Protein AF-0000000074167126 (afdb_homodimer)

Sequence (150 aa):
MVVAYVLVKANTGRAEELLDEIATIDGVVNAHIVAGDVDLIAKVDVDTPADVKEIVTAPIQNRRGVEDTETYISMMVVAYVLVKANTGRAEELLDEIATIDGVVNAHIVAGDVDLIAKVDVDTPADVKEIVTAPIQNRRGVEDTETYISM

Secondary structure (DSSP, 8-state):
-EEEEEEEEEPTT-HHHHHHHHTTSTTEEEEEEEESSSSEEEEEEESSHHHHHHHIIIIITTSTTEEEEEEEEE-/-EEEEEEEEEPTT-HHHHHHHHTTSTTEEEEEEEESSSSEEEEEEESSHHHHHHHIIIIITTSTTEEEEEEEEE-

Foldseek 3Di:
DKKKKKFFAFAPPCLVVLLVQLCPDPQFPDKDQDDDPTGMITMGHDDDPVVVVVSCPPRRCPDHGTDDMDMDIDD/DKKKKKFFAFAPPCLVVLLVQLCPDPQFPDKDQDDDPTGMITMGHDDDPVVVVVSCPPRRCPDHGTDDMDMDIDD

InterPro domains:
  IPR011008 Dimeric alpha-beta barrel [SSF54909] (1-75)
  IPR019887 Transcription regulator AsnC/Lrp, ligand binding domain [PF01037] (4-75)

Structure (mmCIF, N/CA/C/O backbone):
data_AF-0000000074167126-model_v1
#
loop_
_entity.id
_entity.type
_entity.pdbx_description
1 polymer 'Transcription regulator'
#
loop_
_atom_site.group_PDB
_atom_site.id
_atom_site.type_symbol
_atom_site.label_atom_id
_atom_site.label_alt_id
_atom_site.label_comp_id
_atom_site.label_asym_id
_atom_site.label_entity_id
_atom_site.label_seq_id
_atom_site.pdbx_PDB_ins_code
_atom_site.Cartn_x
_atom_site.Cartn_y
_atom_site.Cartn_z
_atom_site.occupancy
_atom_site.B_iso_or_equiv
_atom_site.auth_seq_id
_atom_site.auth_comp_id
_atom_site.auth_asym_id
_atom_site.auth_atom_id
_atom_site.pdbx_PDB_model_num
ATOM 1 N N . MET A 1 1 ? -12.125 -4.809 12.094 1 89.94 1 MET A N 1
ATOM 2 C CA . MET A 1 1 ? -10.984 -3.945 11.797 1 89.94 1 MET A CA 1
ATOM 3 C C . MET A 1 1 ? -10.836 -3.738 10.297 1 89.94 1 MET A C 1
ATOM 5 O O . MET A 1 1 ? -11.133 -4.637 9.508 1 89.94 1 MET A O 1
ATOM 9 N N . VAL A 1 2 ? -10.609 -2.434 9.891 1 95.94 2 VAL A N 1
ATOM 10 C CA . VAL A 1 2 ? -10.523 -2.055 8.484 1 95.94 2 VAL A CA 1
ATOM 11 C C . VAL A 1 2 ? -9.117 -1.562 8.172 1 95.94 2 VAL A C 1
ATOM 13 O O . VAL A 1 2 ? -8.578 -0.701 8.867 1 95.94 2 VAL A O 1
ATOM 16 N N . VAL A 1 3 ? -8.516 -2.191 7.188 1 97.81 3 VAL A N 1
ATOM 17 C CA . VAL A 1 3 ? -7.211 -1.746 6.711 1 97.81 3 VAL A CA 1
ATOM 18 C C . VAL A 1 3 ? -7.383 -0.886 5.461 1 97.81 3 VAL A C 1
ATOM 20 O O . VAL A 1 3 ? -8.203 -1.196 4.594 1 97.81 3 VAL A O 1
ATOM 23 N N . ALA A 1 4 ? -6.672 0.184 5.355 1 98.19 4 ALA A N 1
ATOM 24 C CA . ALA A 1 4 ? -6.664 1.026 4.16 1 98.19 4 ALA A CA 1
ATOM 25 C C . ALA A 1 4 ? -5.242 1.455 3.807 1 98.19 4 ALA A C 1
ATOM 27 O O . ALA A 1 4 ? -4.371 1.527 4.68 1 98.19 4 ALA A O 1
ATOM 28 N N . TYR A 1 5 ? -4.973 1.623 2.588 1 98.44 5 TYR A N 1
ATOM 29 C CA . TYR A 1 5 ? -3.74 2.195 2.057 1 98.44 5 TYR A CA 1
ATOM 30 C C . TYR A 1 5 ? -3.998 3.562 1.432 1 98.44 5 TYR A C 1
ATOM 32 O O . TYR A 1 5 ? -4.84 3.693 0.539 1 98.44 5 TYR A O 1
ATOM 40 N N . VAL A 1 6 ? -3.324 4.535 1.905 1 98.25 6 VAL A N 1
ATOM 41 C CA . VAL A 1 6 ? -3.473 5.898 1.403 1 98.25 6 VAL A CA 1
ATOM 42 C C . VAL A 1 6 ? -2.225 6.301 0.621 1 98.25 6 VAL A C 1
ATOM 44 O O . VAL A 1 6 ? -1.136 6.41 1.19 1 98.25 6 VAL A O 1
ATOM 47 N N . LEU A 1 7 ? -2.346 6.383 -0.659 1 98.25 7 LEU A N 1
ATOM 48 C CA . LEU A 1 7 ? -1.293 6.93 -1.509 1 98.25 7 LEU A CA 1
ATOM 49 C C . LEU A 1 7 ? -1.367 8.453 -1.554 1 98.25 7 LEU A C 1
ATOM 51 O O . LEU A 1 7 ? -2.418 9.016 -1.864 1 98.25 7 LEU A O 1
ATOM 55 N N . VAL A 1 8 ? -0.28 9.117 -1.231 1 97.88 8 VAL A N 1
ATOM 56 C CA . VAL A 1 8 ? -0.293 10.57 -1.072 1 97.88 8 VAL A CA 1
ATOM 57 C C . VAL A 1 8 ? 0.671 11.211 -2.07 1 97.88 8 VAL A C 1
ATOM 59 O O . VAL A 1 8 ? 1.856 10.867 -2.104 1 97.88 8 VAL A O 1
ATOM 62 N N . LYS A 1 9 ? 0.182 12.016 -2.875 1 97.44 9 LYS A N 1
ATOM 63 C CA . LYS A 1 9 ? 1.005 12.914 -3.68 1 97.44 9 LYS A CA 1
ATOM 64 C C . LYS A 1 9 ? 1.276 14.219 -2.939 1 97.44 9 LYS A C 1
ATOM 66 O O . LYS A 1 9 ? 0.343 14.938 -2.576 1 97.44 9 LYS A O 1
ATOM 71 N N . ALA A 1 10 ? 2.496 14.461 -2.682 1 96.31 10 ALA A N 1
ATOM 72 C CA . ALA A 1 10 ? 2.908 15.641 -1.935 1 96.31 10 ALA A CA 1
ATOM 73 C C . ALA A 1 10 ? 3.418 16.734 -2.873 1 96.31 10 ALA A C 1
ATOM 75 O O . ALA A 1 10 ? 3.908 16.438 -3.967 1 96.31 10 ALA A O 1
ATOM 76 N N . ASN A 1 11 ? 3.273 17.969 -2.389 1 93.94 11 ASN A N 1
ATOM 77 C CA . ASN A 1 11 ? 3.957 19.062 -3.082 1 93.94 11 ASN A CA 1
ATOM 78 C C . ASN A 1 11 ? 5.469 18.859 -3.086 1 93.94 11 ASN A C 1
ATOM 80 O O . ASN A 1 11 ? 6.012 18.188 -2.203 1 93.94 11 ASN A O 1
ATOM 84 N N . THR A 1 12 ? 6.066 19.391 -4.156 1 87.75 12 THR A N 1
ATOM 85 C CA . THR A 1 12 ? 7.504 19.219 -4.332 1 87.75 12 THR A CA 1
ATOM 86 C C . THR A 1 12 ? 8.258 19.578 -3.055 1 87.75 12 THR A C 1
ATOM 88 O O . THR A 1 12 ? 7.988 20.609 -2.445 1 87.75 12 THR A O 1
ATOM 91 N N . GLY A 1 13 ? 9.141 18.688 -2.562 1 89.62 13 GLY A N 1
ATOM 92 C CA . GLY A 1 13 ? 10.047 18.938 -1.455 1 89.62 13 GLY A CA 1
ATOM 93 C C . GLY A 1 13 ? 9.398 18.766 -0.096 1 89.62 13 GLY A C 1
ATOM 94 O O . GLY A 1 13 ? 10.016 19.047 0.934 1 89.62 13 GLY A O 1
ATOM 95 N N . ARG A 1 14 ? 8.312 18.203 0.047 1 91.62 14 ARG A N 1
ATOM 96 C CA . ARG A 1 14 ? 7.617 18.188 1.331 1 91.62 14 ARG A CA 1
ATOM 97 C C . ARG A 1 14 ? 7.414 16.75 1.814 1 91.62 14 ARG A C 1
ATOM 99 O O . ARG A 1 14 ? 6.82 16.531 2.871 1 91.62 14 ARG A O 1
ATOM 106 N N . ALA A 1 15 ? 7.871 15.844 1.15 1 93.38 15 ALA A N 1
ATOM 107 C CA . ALA A 1 15 ? 7.566 14.445 1.427 1 93.38 15 ALA A CA 1
ATOM 108 C C . ALA A 1 15 ? 8.031 14.047 2.824 1 93.38 15 ALA A C 1
ATOM 110 O O . ALA A 1 15 ? 7.309 13.367 3.559 1 93.38 15 ALA A O 1
ATOM 111 N N . GLU A 1 16 ? 9.234 14.461 3.248 1 95.12 16 GLU A N 1
ATOM 112 C CA . GLU A 1 16 ? 9.781 14.062 4.539 1 95.12 16 GLU A CA 1
ATOM 113 C C . GLU A 1 16 ? 9 14.688 5.691 1 95.12 16 GLU A C 1
ATOM 115 O O . GLU A 1 16 ? 8.703 14.023 6.684 1 95.12 16 GLU A O 1
ATOM 120 N N . GLU A 1 17 ? 8.75 15.93 5.555 1 94.88 17 GLU A N 1
ATOM 121 C CA . GLU A 1 17 ? 7.953 16.609 6.566 1 94.88 17 GLU A CA 1
ATOM 122 C C . GLU A 1 17 ? 6.566 16 6.695 1 94.88 17 GLU A C 1
ATOM 124 O O . GLU A 1 17 ? 6.074 15.781 7.805 1 94.88 17 GLU A O 1
ATOM 129 N N . LEU A 1 18 ? 5.938 15.734 5.559 1 95.75 18 LEU A N 1
ATOM 130 C CA . LEU A 1 18 ? 4.613 15.117 5.539 1 95.75 18 LEU A CA 1
ATOM 131 C C . LEU A 1 18 ? 4.645 13.734 6.176 1 95.75 18 LEU A C 1
ATOM 133 O O . LEU A 1 18 ? 3.715 13.352 6.891 1 95.75 18 LEU A O 1
ATOM 137 N N . LEU A 1 19 ? 5.715 12.945 5.863 1 96.69 19 LEU A N 1
ATOM 138 C CA . LEU A 1 19 ? 5.871 11.625 6.461 1 96.69 19 LEU A CA 1
ATOM 139 C C . LEU A 1 19 ? 5.832 11.711 7.984 1 96.69 19 LEU A C 1
ATOM 141 O O . LEU A 1 19 ? 5.121 10.945 8.633 1 96.69 19 LEU A O 1
ATOM 145 N N . ASP A 1 20 ? 6.645 12.672 8.539 1 96 20 ASP A N 1
ATOM 146 C CA . ASP A 1 20 ? 6.711 12.852 9.984 1 96 20 ASP A CA 1
ATOM 147 C C . ASP A 1 20 ? 5.336 13.172 10.562 1 96 20 ASP A C 1
ATOM 149 O O . ASP A 1 20 ? 4.957 12.641 11.609 1 96 20 ASP A O 1
ATOM 153 N N . GLU A 1 21 ? 4.609 13.992 9.875 1 95.62 21 GLU A N 1
ATOM 154 C CA . GLU A 1 21 ? 3.287 14.398 10.336 1 95.62 21 GLU A CA 1
ATOM 155 C C . GLU A 1 21 ? 2.291 13.25 10.242 1 95.62 21 GLU A C 1
ATOM 157 O O . GLU A 1 21 ? 1.547 12.984 11.188 1 95.62 21 GLU A O 1
ATOM 162 N N . ILE A 1 22 ? 2.248 12.539 9.156 1 96.62 22 ILE A N 1
ATOM 163 C CA . ILE A 1 22 ? 1.297 11.461 8.883 1 96.62 22 ILE A CA 1
ATOM 164 C C . ILE A 1 22 ? 1.555 10.297 9.836 1 96.62 22 ILE A C 1
ATOM 166 O O . ILE A 1 22 ? 0.615 9.648 10.297 1 96.62 22 ILE A O 1
ATOM 170 N N . ALA A 1 23 ? 2.846 10.047 10.109 1 96.25 23 ALA A N 1
ATOM 171 C CA . ALA A 1 23 ? 3.24 8.906 10.922 1 96.25 23 ALA A CA 1
ATOM 172 C C . ALA A 1 23 ? 2.721 9.047 12.352 1 96.25 23 ALA A C 1
ATOM 174 O O . ALA A 1 23 ? 2.668 8.062 13.102 1 96.25 23 ALA A O 1
ATOM 175 N N . THR A 1 24 ? 2.344 10.234 12.742 1 95.56 24 THR A N 1
ATOM 176 C CA . THR A 1 24 ? 1.938 10.477 14.117 1 95.56 24 THR A CA 1
ATOM 177 C C . THR A 1 24 ? 0.419 10.406 14.258 1 95.56 24 THR A C 1
ATOM 179 O O . THR A 1 24 ? -0.113 10.461 15.367 1 95.56 24 THR A O 1
ATOM 182 N N . ILE A 1 25 ? -0.264 10.281 13.203 1 96.94 25 ILE A N 1
ATOM 183 C CA . ILE A 1 25 ? -1.722 10.234 13.219 1 96.94 25 ILE A CA 1
ATOM 184 C C . ILE A 1 25 ? -2.182 8.898 13.812 1 96.94 25 ILE A C 1
ATOM 186 O O . ILE A 1 25 ? -1.713 7.836 13.398 1 96.94 25 ILE A O 1
ATOM 190 N N . ASP A 1 26 ? -3.133 8.992 14.75 1 97 26 ASP A N 1
ATOM 191 C CA . ASP A 1 26 ? -3.729 7.773 15.289 1 97 26 ASP A CA 1
ATOM 192 C C . ASP A 1 26 ? -4.402 6.957 14.188 1 97 26 ASP A C 1
ATOM 194 O O . ASP A 1 26 ? -5.16 7.5 13.383 1 97 26 ASP A O 1
ATOM 198 N N . GLY A 1 27 ? -4.137 5.645 14.148 1 97.12 27 GLY A N 1
ATOM 199 C CA . GLY A 1 27 ? -4.691 4.766 13.133 1 97.12 27 GLY A CA 1
ATOM 200 C C . GLY A 1 27 ? -3.719 4.469 12.008 1 97.12 27 GLY A C 1
ATOM 201 O O . GLY A 1 27 ? -3.896 3.498 11.266 1 97.12 27 GLY A O 1
ATOM 202 N N . VAL A 1 28 ? -2.717 5.352 11.828 1 97.69 28 VAL A N 1
ATOM 203 C CA . VAL A 1 28 ? -1.672 5.078 10.852 1 97.69 28 VAL A CA 1
ATOM 204 C C . VAL A 1 28 ? -0.653 4.105 11.43 1 97.69 28 VAL A C 1
ATOM 206 O O . VAL A 1 28 ? -0.027 4.391 12.461 1 97.69 28 VAL A O 1
ATOM 209 N N . VAL A 1 29 ? -0.49 2.988 10.82 1 96.62 29 VAL A N 1
ATOM 210 C CA . VAL A 1 29 ? 0.376 1.943 11.359 1 96.62 29 VAL A CA 1
ATOM 211 C C . VAL A 1 29 ? 1.756 2.031 10.711 1 96.62 29 VAL A C 1
ATOM 213 O O . VAL A 1 29 ? 2.766 1.706 11.336 1 96.62 29 VAL A O 1
ATOM 216 N N . ASN A 1 30 ? 1.829 2.387 9.477 1 96.25 30 ASN A N 1
ATOM 217 C CA . ASN A 1 30 ? 3.078 2.609 8.758 1 96.25 30 ASN A CA 1
ATOM 218 C C . ASN A 1 30 ? 2.92 3.682 7.68 1 96.25 30 ASN A C 1
ATOM 220 O O . ASN A 1 30 ? 1.819 3.896 7.172 1 96.25 30 ASN A O 1
ATOM 224 N N . ALA A 1 31 ? 4.02 4.352 7.434 1 97.56 31 ALA A N 1
ATOM 225 C CA . ALA A 1 31 ? 4.121 5.309 6.336 1 97.56 31 ALA A CA 1
ATOM 226 C C . ALA A 1 31 ? 5.523 5.316 5.742 1 97.56 31 ALA A C 1
ATOM 228 O O . ALA A 1 31 ? 6.516 5.254 6.473 1 97.56 31 ALA A O 1
ATOM 229 N N . HIS A 1 32 ? 5.555 5.355 4.453 1 98.06 32 HIS A N 1
ATOM 230 C CA . HIS A 1 32 ? 6.836 5.312 3.76 1 98.06 32 HIS A CA 1
ATOM 231 C C . HIS A 1 32 ? 6.867 6.305 2.602 1 98.06 32 HIS A C 1
ATOM 233 O O . HIS A 1 32 ? 5.879 6.457 1.882 1 98.06 32 HIS A O 1
ATOM 239 N N . ILE A 1 33 ? 8.016 6.965 2.486 1 97.75 33 ILE A N 1
ATOM 240 C CA . ILE A 1 33 ? 8.273 7.66 1.23 1 97.75 33 ILE A CA 1
ATOM 241 C C . ILE A 1 33 ? 8.578 6.641 0.132 1 97.75 33 ILE A C 1
ATOM 243 O O . ILE A 1 33 ? 9.32 5.68 0.352 1 97.75 33 ILE A O 1
ATOM 247 N N . VAL A 1 34 ? 7.949 6.844 -0.992 1 97.38 34 VAL A N 1
ATOM 248 C CA . VAL A 1 34 ? 8.125 5.859 -2.057 1 97.38 34 VAL A CA 1
ATOM 249 C C . VAL A 1 34 ? 8.531 6.566 -3.348 1 97.38 34 VAL A C 1
ATOM 251 O O . VAL A 1 34 ? 8.297 7.766 -3.51 1 97.38 34 VAL A O 1
ATOM 254 N N . ALA A 1 35 ? 9.188 5.746 -4.238 1 93.94 35 ALA A N 1
ATOM 255 C CA . ALA A 1 35 ? 9.453 6.188 -5.605 1 93.94 35 ALA A CA 1
ATOM 256 C C . ALA A 1 35 ? 8.289 5.855 -6.527 1 93.94 35 ALA A C 1
ATOM 258 O O . ALA A 1 35 ? 7.68 4.789 -6.41 1 93.94 35 ALA A O 1
ATOM 259 N N . GLY A 1 36 ? 7.969 6.625 -7.387 1 92.38 36 GLY A N 1
ATOM 260 C CA . GLY A 1 36 ? 6.867 6.422 -8.32 1 92.38 36 GLY A CA 1
ATOM 261 C C . GLY A 1 36 ? 6.051 7.672 -8.562 1 92.38 36 GLY A C 1
ATOM 262 O O . GLY A 1 36 ? 6.586 8.781 -8.547 1 92.38 36 GLY A O 1
ATOM 263 N N . ASP A 1 37 ? 4.77 7.496 -8.836 1 94.12 37 ASP A N 1
ATOM 264 C CA . ASP A 1 37 ? 3.93 8.633 -9.211 1 94.12 37 ASP A CA 1
ATOM 265 C C . ASP A 1 37 ? 3.281 9.258 -7.977 1 94.12 37 ASP A C 1
ATOM 267 O O . ASP A 1 37 ? 2.59 10.273 -8.086 1 94.12 37 ASP A O 1
ATOM 271 N N . VAL A 1 38 ? 3.441 8.617 -6.812 1 96.81 38 VAL A N 1
ATOM 272 C CA . VAL A 1 38 ? 3.07 9.227 -5.543 1 96.81 38 VAL A CA 1
ATOM 273 C C . VAL A 1 38 ? 4.301 9.344 -4.645 1 96.81 38 VAL A C 1
ATOM 275 O O . VAL A 1 38 ? 5.355 8.773 -4.949 1 96.81 38 VAL A O 1
ATOM 278 N N . ASP A 1 39 ? 4.105 10.125 -3.521 1 97.31 39 ASP A N 1
ATOM 279 C CA . ASP A 1 39 ? 5.273 10.453 -2.709 1 97.31 39 ASP A CA 1
ATOM 280 C C . ASP A 1 39 ? 5.297 9.633 -1.423 1 97.31 39 ASP A C 1
ATOM 282 O O . ASP A 1 39 ? 6.363 9.367 -0.868 1 97.31 39 ASP A O 1
ATOM 286 N N . LEU A 1 40 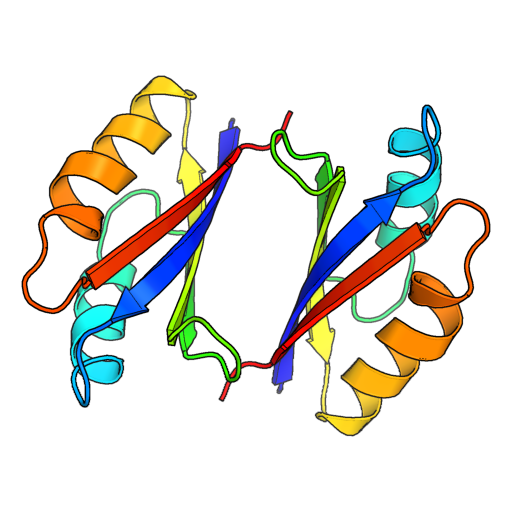? 4.105 9.273 -0.93 1 98.06 40 LEU A N 1
ATOM 287 C CA . LEU A 1 40 ? 3.979 8.531 0.319 1 98.06 40 LEU A CA 1
ATOM 288 C C . LEU A 1 40 ? 2.881 7.473 0.217 1 98.06 40 LEU A C 1
ATOM 290 O O . LEU A 1 40 ? 1.866 7.691 -0.449 1 98.06 40 LEU A O 1
ATOM 294 N N . ILE A 1 41 ? 3.074 6.398 0.861 1 98.38 41 ILE A N 1
ATOM 295 C CA . ILE A 1 41 ? 2 5.445 1.123 1 98.38 41 ILE A CA 1
ATOM 296 C C . ILE A 1 41 ? 1.884 5.199 2.625 1 98.38 41 ILE A C 1
ATOM 298 O O . ILE A 1 41 ? 2.883 4.93 3.297 1 98.38 41 ILE A O 1
ATOM 302 N N . ALA A 1 42 ? 0.76 5.379 3.15 1 98.25 42 ALA A N 1
ATOM 303 C CA . ALA A 1 42 ? 0.446 5.105 4.551 1 98.25 42 ALA A CA 1
ATOM 304 C C . ALA A 1 42 ? -0.532 3.939 4.676 1 98.25 42 ALA A C 1
ATOM 306 O O . ALA A 1 42 ? -1.529 3.877 3.955 1 98.25 42 ALA A O 1
ATOM 307 N N . LYS A 1 43 ? -0.244 3.021 5.465 1 98.31 43 LYS A N 1
ATOM 308 C CA . LYS A 1 43 ? -1.192 1.987 5.867 1 98.31 43 LYS A CA 1
ATOM 309 C C . LYS A 1 43 ? -1.967 2.404 7.113 1 98.31 43 LYS A C 1
ATOM 311 O O . LYS A 1 43 ? -1.373 2.832 8.102 1 98.31 43 LYS A O 1
ATOM 316 N N . VAL A 1 44 ? -3.205 2.305 7.062 1 97.94 44 VAL A N 1
ATOM 317 C CA . VAL A 1 44 ? -4.109 2.65 8.156 1 97.94 44 VAL A CA 1
ATOM 318 C C . VAL A 1 44 ? -4.82 1.394 8.648 1 97.94 44 VAL A C 1
ATOM 320 O O . VAL A 1 44 ? -5.258 0.562 7.852 1 97.94 44 VAL A O 1
ATOM 323 N N . ASP A 1 45 ? -4.871 1.154 9.938 1 97.94 45 ASP A N 1
ATOM 324 C CA . ASP A 1 45 ? -5.609 0.098 10.625 1 97.94 45 ASP A CA 1
ATOM 325 C C . ASP A 1 45 ? -6.555 0.679 11.672 1 97.94 45 ASP A C 1
ATOM 327 O O . ASP A 1 45 ? -6.109 1.16 12.719 1 97.94 45 ASP A O 1
ATOM 331 N N . VAL A 1 46 ? -7.82 0.684 11.375 1 97.75 46 VAL A N 1
ATOM 332 C CA . VAL A 1 46 ? -8.805 1.358 12.219 1 97.75 46 VAL A CA 1
ATOM 333 C C . VAL A 1 46 ? -10.039 0.473 12.383 1 97.75 46 VAL A C 1
ATOM 335 O O . VAL A 1 46 ? -10.102 -0.618 11.812 1 97.75 46 VAL A O 1
ATOM 338 N N . ASP A 1 47 ? -11.023 0.906 13.133 1 97.38 47 ASP A N 1
ATOM 339 C CA . ASP A 1 47 ? -12.133 0.048 13.539 1 97.38 47 ASP A CA 1
ATOM 340 C C . ASP A 1 47 ? -13.203 -0.005 12.445 1 97.38 47 ASP A C 1
ATOM 342 O O . ASP A 1 47 ? -13.82 -1.049 12.227 1 97.38 47 ASP A O 1
ATOM 346 N N . THR A 1 48 ? -13.492 1.115 11.773 1 96.12 48 THR A N 1
ATOM 347 C CA . THR A 1 48 ? -14.578 1.186 10.805 1 96.12 48 THR A CA 1
ATOM 348 C C . THR A 1 48 ? -14.141 1.941 9.555 1 96.12 48 THR A C 1
ATOM 350 O O . THR A 1 48 ? -13.195 2.732 9.602 1 96.12 48 THR A O 1
ATOM 353 N N . PRO A 1 49 ? -14.82 1.63 8.461 1 95.25 49 PRO A N 1
ATOM 354 C CA . PRO A 1 49 ? -14.531 2.422 7.258 1 95.25 49 PRO A CA 1
ATOM 355 C C . PRO A 1 49 ? -14.703 3.922 7.488 1 95.25 49 PRO A C 1
ATOM 357 O O . PRO A 1 49 ? -14.008 4.727 6.867 1 95.25 49 PRO A O 1
ATOM 360 N N . ALA A 1 50 ? -15.672 4.301 8.32 1 95.69 50 ALA A N 1
ATOM 361 C CA . ALA A 1 50 ? -15.883 5.711 8.633 1 95.69 50 ALA A CA 1
ATOM 362 C C . ALA A 1 50 ? -14.617 6.328 9.234 1 95.69 50 ALA A C 1
ATOM 364 O O . ALA A 1 50 ? -14.297 7.488 8.961 1 95.69 50 ALA A O 1
ATOM 365 N N . ASP A 1 51 ? -13.891 5.574 10 1 96.94 51 ASP A N 1
ATOM 366 C CA . ASP A 1 51 ? -12.641 6.039 10.586 1 96.94 51 ASP A CA 1
ATOM 367 C C . ASP A 1 51 ? -11.609 6.344 9.5 1 96.94 51 ASP A C 1
ATOM 369 O O . ASP A 1 51 ? -10.82 7.285 9.633 1 96.94 51 ASP A O 1
ATOM 373 N N . VAL A 1 52 ? -11.539 5.527 8.414 1 97.06 52 VAL A N 1
ATOM 374 C CA . VAL A 1 52 ? -10.633 5.781 7.301 1 97.06 52 VAL A CA 1
ATOM 375 C C . VAL A 1 52 ? -10.914 7.16 6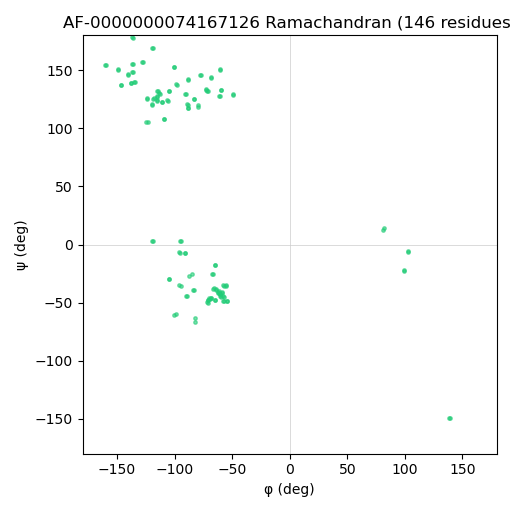.707 1 97.06 52 VAL A C 1
ATOM 377 O O . VAL A 1 52 ? -9.992 7.965 6.523 1 97.06 52 VAL A O 1
ATOM 380 N N . LYS A 1 53 ? -12.172 7.344 6.477 1 95.81 53 LYS A N 1
ATOM 381 C CA . LYS A 1 53 ? -12.594 8.617 5.891 1 95.81 53 LYS A CA 1
ATOM 382 C C . LYS A 1 53 ? -12.156 9.789 6.762 1 95.81 53 LYS A C 1
ATOM 384 O O . LYS A 1 53 ? -11.68 10.805 6.25 1 95.81 53 LYS A O 1
ATOM 389 N N . GLU A 1 54 ? -12.344 9.688 8.023 1 96.38 54 GLU A N 1
ATOM 390 C CA . GLU A 1 54 ? -11.984 10.75 8.953 1 96.38 54 GLU A CA 1
ATOM 391 C C . GLU A 1 54 ? -10.484 11.023 8.922 1 96.38 54 GLU A C 1
ATOM 393 O O . GLU A 1 54 ? -10.055 12.18 8.953 1 96.38 54 GLU A O 1
ATOM 398 N N . ILE A 1 55 ? -9.719 10 8.836 1 96.44 55 ILE A N 1
ATOM 399 C CA . ILE A 1 55 ? -8.258 10.117 8.836 1 96.44 55 ILE A CA 1
ATOM 400 C C . ILE A 1 55 ? -7.797 10.727 7.512 1 96.44 55 ILE A C 1
ATOM 402 O O . ILE A 1 55 ? -6.906 11.578 7.492 1 96.44 55 ILE A O 1
ATOM 406 N N . VAL A 1 56 ? -8.312 10.203 6.414 1 95.94 56 VAL A N 1
ATOM 407 C CA . VAL A 1 56 ? -7.902 10.664 5.094 1 95.94 56 VAL A CA 1
ATOM 408 C C . VAL A 1 56 ? -8.32 12.117 4.898 1 95.94 56 VAL A C 1
ATOM 410 O O . VAL A 1 56 ? -7.543 12.938 4.406 1 95.94 56 VAL A O 1
ATOM 413 N N . THR A 1 57 ? -9.531 12.484 5.203 1 93.44 57 THR A N 1
ATOM 414 C CA . THR A 1 57 ? -10.078 13.812 4.953 1 93.44 57 THR A CA 1
ATOM 415 C C . THR A 1 57 ? -9.445 14.844 5.887 1 93.44 57 THR A C 1
ATOM 417 O O . THR A 1 57 ? -9 15.898 5.441 1 93.44 57 THR A O 1
ATOM 420 N N . ALA A 1 58 ? -9.383 14.664 7.047 1 88.25 58 ALA A N 1
ATOM 421 C CA . ALA A 1 58 ? -8.969 15.672 8.023 1 88.25 58 ALA A CA 1
ATOM 422 C C . ALA A 1 58 ? -7.449 15.758 8.102 1 88.25 58 ALA A C 1
ATOM 424 O O . ALA A 1 58 ? -6.852 16.75 7.656 1 88.25 58 ALA A O 1
ATOM 425 N N . PRO A 1 59 ? -6.781 14.789 8.555 1 87.38 59 PRO A N 1
ATOM 426 C CA . PRO A 1 59 ? -5.355 14.922 8.867 1 87.38 59 PRO A CA 1
ATOM 427 C C . PRO A 1 59 ? -4.465 14.711 7.645 1 87.38 59 PRO A C 1
ATOM 429 O O . PRO A 1 59 ? -3.363 15.266 7.574 1 87.38 59 PRO A O 1
ATOM 432 N N . ILE A 1 60 ? -4.953 13.969 6.66 1 94.56 60 ILE A N 1
ATOM 433 C CA . ILE A 1 60 ? -4.043 13.68 5.559 1 94.56 60 ILE A CA 1
ATOM 434 C C . ILE A 1 60 ? -4.344 14.609 4.387 1 94.56 60 ILE A C 1
ATOM 436 O O . ILE A 1 60 ? -3.506 15.438 4.008 1 94.56 60 ILE A O 1
ATOM 440 N N . GLN A 1 61 ? -5.469 14.578 3.867 1 93.81 61 GLN A N 1
ATOM 441 C CA . GLN A 1 61 ? -5.816 15.344 2.678 1 93.81 61 GLN A CA 1
ATOM 442 C C . GLN A 1 61 ? -5.797 16.844 2.967 1 93.81 61 GLN A C 1
ATOM 444 O O . GLN A 1 61 ? -5.52 17.656 2.076 1 93.81 61 GLN A O 1
ATOM 449 N N . ASN A 1 62 ? -6 17.25 4.219 1 91.75 62 ASN A N 1
ATOM 450 C CA . ASN A 1 62 ? -6.082 18.672 4.559 1 91.75 62 ASN A CA 1
ATOM 451 C C . ASN A 1 62 ? -4.734 19.203 5.035 1 91.75 62 ASN A C 1
ATOM 453 O O . ASN A 1 62 ? -4.625 20.375 5.41 1 91.75 62 ASN A O 1
ATOM 457 N N . ARG A 1 63 ? -3.814 18.469 5.027 1 91.88 63 ARG A N 1
ATOM 458 C CA . ARG A 1 63 ? -2.49 18.891 5.469 1 91.88 63 ARG A CA 1
ATOM 459 C C . ARG A 1 63 ? -1.801 19.734 4.402 1 91.88 63 ARG A C 1
ATOM 461 O O . ARG A 1 63 ? -1.958 19.484 3.205 1 91.88 63 ARG A O 1
ATOM 468 N N . ARG A 1 64 ? -1.021 20.688 4.93 1 89.06 64 ARG A N 1
ATOM 469 C CA . ARG A 1 64 ? -0.184 21.469 4.027 1 89.06 64 ARG A CA 1
ATOM 470 C C . ARG A 1 64 ? 0.81 20.578 3.287 1 89.06 64 ARG A C 1
ATOM 472 O O . ARG A 1 64 ? 1.476 19.734 3.898 1 89.06 64 ARG A O 1
ATOM 479 N N . GLY A 1 65 ? 0.851 20.672 2.006 1 93.31 65 GLY A N 1
ATOM 480 C CA . GLY A 1 65 ? 1.825 19.922 1.219 1 93.31 65 GLY A CA 1
ATOM 481 C C . GLY A 1 65 ? 1.235 18.703 0.53 1 93.31 65 GLY A C 1
ATOM 482 O O . GLY A 1 65 ? 1.913 18.047 -0.257 1 93.31 65 GLY A O 1
ATOM 483 N N . VAL A 1 66 ? -0.053 18.438 0.848 1 96.25 66 VAL A N 1
ATOM 484 C CA . VAL A 1 66 ? -0.72 17.328 0.166 1 96.25 66 VAL A CA 1
ATOM 485 C C . VAL A 1 66 ? -1.38 17.844 -1.115 1 96.25 66 VAL A C 1
ATOM 487 O O . VAL A 1 66 ? -2.184 18.766 -1.079 1 96.25 66 VAL A O 1
ATOM 490 N N . GLU A 1 67 ? -1.01 17.328 -2.164 1 95.75 67 GLU A N 1
ATOM 491 C CA . GLU A 1 67 ? -1.584 17.672 -3.461 1 95.75 67 GLU A CA 1
ATOM 492 C C . GLU A 1 67 ? -2.781 16.781 -3.787 1 95.75 67 GLU A C 1
ATOM 494 O O . GLU A 1 67 ? -3.807 17.266 -4.27 1 95.75 67 GLU A O 1
ATOM 499 N N . ASP A 1 68 ? -2.754 15.531 -3.586 1 95.5 68 ASP A N 1
ATOM 500 C CA . ASP A 1 68 ? -3.795 14.555 -3.902 1 95.5 68 ASP A CA 1
ATOM 501 C C . ASP A 1 68 ? -3.615 13.273 -3.09 1 95.5 68 ASP A C 1
ATOM 503 O O . ASP A 1 68 ? -2.518 12.992 -2.605 1 95.5 68 ASP A O 1
ATOM 507 N N . THR A 1 69 ? -4.723 12.531 -2.857 1 96.69 69 THR A N 1
ATOM 508 C CA . THR A 1 69 ? -4.656 11.234 -2.195 1 96.69 69 THR A CA 1
ATOM 509 C C . THR A 1 69 ? -5.512 10.203 -2.932 1 96.69 69 THR A C 1
ATOM 511 O O . THR A 1 69 ? -6.535 10.555 -3.521 1 96.69 69 THR A O 1
ATOM 514 N N . GLU A 1 70 ? -5.07 9.094 -3.047 1 97.12 70 GLU A N 1
ATOM 515 C CA . GLU A 1 70 ? -5.84 7.926 -3.455 1 97.12 70 GLU A CA 1
ATOM 516 C C . GLU A 1 70 ? -5.914 6.895 -2.33 1 97.12 70 GLU A C 1
ATOM 518 O O . GLU A 1 70 ? -4.887 6.508 -1.77 1 97.12 70 GLU A O 1
ATOM 523 N N . THR A 1 71 ? -7.148 6.48 -2.006 1 97.44 71 THR A N 1
ATOM 524 C CA . THR A 1 71 ? -7.332 5.605 -0.852 1 97.44 71 THR A CA 1
ATOM 525 C C . THR A 1 71 ? -7.93 4.27 -1.275 1 97.44 71 THR A C 1
ATOM 527 O O . THR A 1 71 ? -8.898 4.227 -2.037 1 97.44 71 THR A O 1
ATOM 530 N N . TYR A 1 72 ? -7.266 3.24 -0.909 1 97.94 72 TYR A N 1
ATOM 531 C CA . TYR A 1 72 ? -7.77 1.883 -1.088 1 97.94 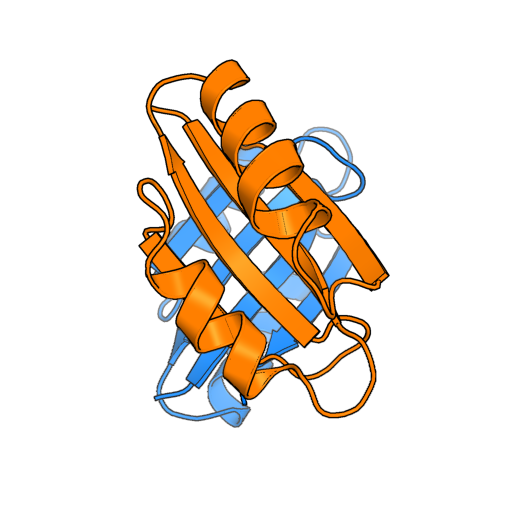72 TYR A CA 1
ATOM 532 C C . TYR A 1 72 ? -8.219 1.287 0.241 1 97.94 72 TYR A C 1
ATOM 534 O O . TYR A 1 72 ? -7.43 1.208 1.188 1 97.94 72 TYR A O 1
ATOM 542 N N . ILE A 1 73 ? -9.477 0.854 0.294 1 97.69 73 ILE A N 1
ATOM 543 C CA . ILE A 1 73 ? -10.016 0.255 1.509 1 97.69 73 ILE A CA 1
ATOM 544 C C . ILE A 1 73 ? -10.117 -1.259 1.337 1 97.69 73 ILE A C 1
ATOM 546 O O . ILE A 1 73 ? -10.578 -1.741 0.299 1 97.69 73 ILE A O 1
ATOM 550 N N . SER A 1 74 ? -9.625 -1.986 2.348 1 96.62 74 SER A N 1
ATOM 551 C CA . SER A 1 74 ? -9.703 -3.441 2.293 1 96.62 74 SER A CA 1
ATOM 552 C C . SER A 1 74 ? -11.141 -3.924 2.408 1 96.62 74 SER A C 1
ATOM 554 O O . SER A 1 74 ? -11.977 -3.264 3.033 1 96.62 74 SER A O 1
ATOM 556 N N . MET A 1 75 ? -11.359 -4.902 1.726 1 89.12 75 MET A N 1
ATOM 557 C CA . MET A 1 75 ? -12.711 -5.465 1.784 1 89.12 75 MET A CA 1
ATOM 558 C C . MET A 1 75 ? -12.672 -6.918 2.25 1 89.12 75 MET A C 1
ATOM 560 O O . MET A 1 75 ? -11.656 -7.598 2.102 1 89.12 75 MET A O 1
ATOM 564 N N . MET B 1 1 ? 16.969 -2.836 4.844 1 89.94 1 MET B N 1
ATOM 565 C CA . MET B 1 1 ? 15.664 -3.42 4.57 1 89.94 1 MET B CA 1
ATOM 566 C C . MET B 1 1 ? 14.836 -2.508 3.666 1 89.94 1 MET B C 1
ATOM 568 O O . MET B 1 1 ? 14.945 -1.283 3.748 1 89.94 1 MET B O 1
ATOM 572 N N . VAL B 1 2 ? 14.188 -3.133 2.602 1 95.94 2 VAL B N 1
ATOM 573 C CA . VAL B 1 2 ? 13.43 -2.393 1.598 1 95.94 2 VAL B CA 1
ATOM 574 C C . VAL B 1 2 ? 11.953 -2.773 1.679 1 95.94 2 VAL B C 1
ATOM 576 O O . VAL B 1 2 ? 11.609 -3.957 1.68 1 95.94 2 VAL B O 1
ATOM 579 N N . VAL B 1 3 ? 11.133 -1.761 1.871 1 97.88 3 VAL B N 1
ATOM 580 C CA . VAL B 1 3 ? 9.688 -1.976 1.859 1 97.88 3 VAL B CA 1
ATOM 581 C C . VAL B 1 3 ? 9.125 -1.614 0.487 1 97.88 3 VAL B C 1
ATOM 583 O O . VAL B 1 3 ? 9.531 -0.622 -0.118 1 97.88 3 VAL B O 1
ATOM 586 N N . ALA B 1 4 ? 8.242 -2.404 -0.034 1 98.19 4 ALA B N 1
ATOM 587 C CA . ALA B 1 4 ? 7.547 -2.111 -1.282 1 98.19 4 ALA B CA 1
ATOM 588 C C . ALA B 1 4 ? 6.059 -2.43 -1.166 1 98.19 4 ALA B C 1
ATOM 590 O O . ALA B 1 4 ? 5.66 -3.279 -0.365 1 98.19 4 ALA B O 1
ATOM 591 N N . TYR B 1 5 ? 5.246 -1.726 -1.841 1 98.44 5 TYR B N 1
ATOM 592 C CA . TYR B 1 5 ? 3.818 -1.976 -2.004 1 98.44 5 TYR B CA 1
ATOM 593 C C . TYR B 1 5 ? 3.498 -2.387 -3.436 1 98.44 5 TYR B C 1
ATOM 595 O O . TYR B 1 5 ? 3.82 -1.663 -4.383 1 98.44 5 TYR B O 1
ATOM 603 N N . VAL B 1 6 ? 2.918 -3.506 -3.586 1 98.25 6 VAL B N 1
ATOM 604 C CA . VAL B 1 6 ? 2.559 -4.023 -4.902 1 98.25 6 VAL B CA 1
ATOM 605 C C . VAL B 1 6 ? 1.041 -3.986 -5.074 1 98.25 6 VAL B C 1
ATOM 607 O O . VAL B 1 6 ? 0.311 -4.684 -4.367 1 98.25 6 VAL B O 1
ATOM 610 N N . LEU B 1 7 ? 0.57 -3.1 -5.879 1 98.25 7 LEU B N 1
ATOM 611 C CA . LEU B 1 7 ? -0.833 -3.068 -6.281 1 98.25 7 LEU B CA 1
ATOM 612 C C . LEU B 1 7 ? -1.091 -4.039 -7.43 1 98.25 7 LEU B C 1
ATOM 614 O O . LEU B 1 7 ? -0.416 -3.98 -8.461 1 98.25 7 LEU B O 1
ATOM 618 N N . VAL B 1 8 ? -2.041 -4.934 -7.254 1 97.88 8 VAL B N 1
ATOM 619 C CA . VAL B 1 8 ? -2.254 -6.012 -8.211 1 97.88 8 VAL B CA 1
ATOM 620 C C . VAL B 1 8 ? -3.662 -5.914 -8.797 1 97.88 8 VAL B C 1
ATOM 622 O O . VAL B 1 8 ? -4.648 -5.898 -8.055 1 97.88 8 VAL B O 1
ATOM 625 N N . LYS B 1 9 ? -3.75 -5.781 -10.023 1 97.38 9 LYS B N 1
ATOM 626 C CA . LYS B 1 9 ? -5 -5.973 -10.75 1 97.38 9 LYS B CA 1
ATOM 627 C C . LYS B 1 9 ? -5.18 -7.43 -11.164 1 97.38 9 LYS B C 1
ATOM 629 O O . LYS B 1 9 ? -4.348 -7.98 -11.883 1 97.38 9 LYS B O 1
ATOM 634 N N . ALA B 1 10 ? -6.191 -8.023 -10.672 1 96.19 10 ALA B N 1
ATOM 635 C CA . ALA B 1 10 ? -6.465 -9.438 -10.938 1 96.19 10 ALA B CA 1
ATOM 636 C C . ALA B 1 10 ? -7.539 -9.594 -12 1 96.19 10 ALA B C 1
ATOM 638 O O . ALA B 1 10 ? -8.391 -8.719 -12.172 1 96.19 10 ALA B O 1
ATOM 639 N N . ASN B 1 11 ? -7.445 -10.734 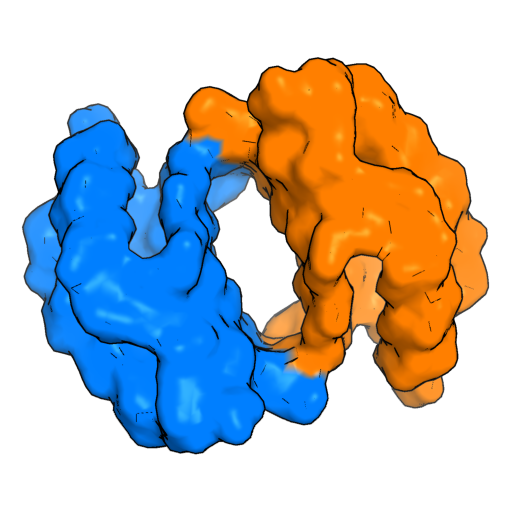-12.68 1 93.75 11 ASN B N 1
ATOM 640 C CA . ASN B 1 11 ? -8.562 -11.102 -13.539 1 93.75 11 ASN B CA 1
ATOM 641 C C . ASN B 1 11 ? -9.852 -11.273 -12.742 1 93.75 11 ASN B C 1
ATOM 643 O O . ASN B 1 11 ? -9.812 -11.578 -11.555 1 93.75 11 ASN B O 1
ATOM 647 N N . THR B 1 12 ? -10.945 -10.992 -13.461 1 87.06 12 THR B N 1
ATOM 648 C CA . THR B 1 12 ? -12.258 -11.047 -12.812 1 87.06 12 THR B CA 1
ATOM 649 C C . THR B 1 12 ? -12.43 -12.352 -12.047 1 87.06 12 THR B C 1
ATOM 651 O O . THR B 1 12 ? -12.133 -13.43 -12.57 1 87.06 12 THR B O 1
ATOM 654 N N . GLY B 1 13 ? -12.836 -12.281 -10.758 1 89.12 13 GLY B N 1
ATOM 655 C CA . GLY B 1 13 ? -13.203 -13.422 -9.938 1 89.12 13 GLY B CA 1
ATOM 656 C C . GLY B 1 13 ? -12.008 -14.141 -9.344 1 89.1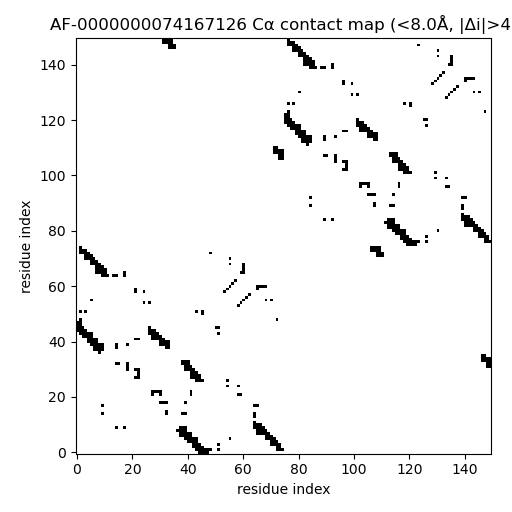2 13 GLY B C 1
ATOM 657 O O . GLY B 1 13 ? -12.156 -15.188 -8.703 1 89.12 13 GLY B O 1
ATOM 658 N N . ARG B 1 14 ? -10.867 -13.68 -9.344 1 91.44 14 ARG B N 1
ATOM 659 C CA . ARG B 1 14 ? -9.695 -14.445 -8.922 1 91.44 14 ARG B CA 1
ATOM 660 C C . ARG B 1 14 ? -9.023 -13.789 -7.727 1 91.44 14 ARG B C 1
ATOM 662 O O . ARG B 1 14 ? -7.992 -14.266 -7.25 1 91.44 14 ARG B O 1
ATOM 669 N N . ALA B 1 15 ? -9.531 -12.789 -7.242 1 93.19 15 ALA B N 1
ATOM 670 C CA . ALA B 1 15 ? -8.859 -11.984 -6.223 1 93.19 15 ALA B CA 1
ATOM 671 C C . ALA B 1 15 ? -8.586 -12.812 -4.969 1 93.19 15 ALA B C 1
ATOM 673 O O . ALA B 1 15 ? -7.492 -12.742 -4.402 1 93.19 15 ALA B O 1
ATOM 674 N N . GLU B 1 16 ? -9.531 -13.625 -4.516 1 95 16 GLU B N 1
ATOM 675 C CA . GLU B 1 16 ? -9.375 -14.398 -3.285 1 95 16 GLU B CA 1
ATOM 676 C C . GLU B 1 16 ? -8.312 -15.484 -3.445 1 95 16 GLU B C 1
ATOM 678 O O . GLU B 1 16 ? -7.492 -15.688 -2.551 1 95 16 GLU B O 1
ATOM 683 N N . GLU B 1 17 ? -8.406 -16.156 -4.504 1 94.75 17 GLU B N 1
ATOM 684 C CA . GLU B 1 17 ? -7.414 -17.188 -4.789 1 94.75 17 GLU B CA 1
ATOM 685 C C . GLU B 1 17 ? -6.012 -16.594 -4.879 1 94.75 17 GLU B C 1
ATOM 687 O O . GLU B 1 17 ? -5.059 -17.141 -4.328 1 94.75 17 GLU B O 1
ATOM 692 N N . LEU B 1 18 ? -5.895 -15.469 -5.582 1 95.81 18 LEU B N 1
ATOM 693 C CA . LEU B 1 18 ? -4.617 -14.781 -5.727 1 95.81 18 LEU B CA 1
ATOM 694 C C . LEU B 1 18 ? -4.09 -14.32 -4.375 1 95.81 18 LEU B C 1
ATOM 696 O O . LEU B 1 18 ? -2.885 -14.391 -4.113 1 95.81 18 LEU B O 1
ATOM 700 N N . LEU B 1 19 ? -4.996 -13.789 -3.521 1 96.62 19 LEU B N 1
ATOM 701 C CA . LEU B 1 19 ? -4.609 -13.367 -2.182 1 96.62 19 LEU B CA 1
ATOM 702 C C . LEU B 1 19 ? -3.928 -14.5 -1.428 1 96.62 19 LEU B C 1
ATOM 704 O O . LEU B 1 19 ? -2.867 -14.312 -0.83 1 96.62 19 LEU B O 1
ATOM 708 N N . ASP B 1 20 ? -4.59 -15.703 -1.46 1 95.88 20 ASP B N 1
ATOM 709 C CA . ASP B 1 20 ? -4.055 -16.875 -0.767 1 95.88 20 ASP B CA 1
ATOM 710 C C . ASP B 1 20 ? -2.658 -17.219 -1.281 1 95.88 20 ASP B C 1
ATOM 712 O O . ASP B 1 20 ? -1.763 -17.531 -0.496 1 95.88 20 ASP B O 1
ATOM 716 N N . GLU B 1 21 ? -2.494 -17.141 -2.551 1 95.56 21 GLU B N 1
ATOM 717 C CA . GLU B 1 21 ? -1.214 -17.469 -3.166 1 95.56 21 GLU B CA 1
ATOM 718 C C . GLU B 1 21 ? -0.149 -16.438 -2.83 1 95.56 21 GLU B C 1
ATOM 720 O O . GLU B 1 21 ? 0.97 -16.781 -2.449 1 95.56 21 GLU B O 1
ATOM 725 N N . ILE B 1 22 ? -0.437 -15.172 -2.943 1 96.62 22 ILE B N 1
ATOM 726 C CA . ILE B 1 22 ? 0.496 -14.07 -2.736 1 96.62 22 ILE B CA 1
ATOM 727 C C . ILE B 1 22 ? 0.918 -14.023 -1.27 1 96.62 22 ILE B C 1
ATOM 729 O O . ILE B 1 22 ? 2.078 -13.734 -0.96 1 96.62 22 ILE B O 1
ATOM 733 N N . ALA B 1 23 ? -0.035 -14.312 -0.385 1 96.25 23 ALA B N 1
ATOM 734 C CA . ALA B 1 23 ? 0.205 -14.211 1.052 1 96.25 23 ALA B CA 1
ATOM 735 C C . ALA B 1 23 ? 1.251 -15.227 1.505 1 96.25 23 ALA B C 1
ATOM 737 O O . ALA B 1 23 ? 1.823 -15.094 2.59 1 96.25 23 ALA B O 1
ATOM 738 N N . THR B 1 24 ? 1.498 -16.219 0.702 1 95.5 24 THR B N 1
ATOM 739 C CA . THR B 1 24 ? 2.404 -17.297 1.1 1 95.5 24 THR B CA 1
ATOM 740 C C . THR B 1 24 ? 3.812 -17.031 0.57 1 95.5 24 THR B C 1
ATOM 742 O O . THR B 1 24 ? 4.75 -17.766 0.903 1 95.5 24 THR B O 1
ATOM 745 N N . ILE B 1 25 ? 3.971 -16.062 -0.212 1 97 25 ILE B N 1
ATOM 746 C CA . ILE B 1 25 ? 5.27 -15.75 -0.798 1 97 25 ILE B CA 1
ATOM 747 C C . ILE B 1 25 ? 6.199 -15.195 0.276 1 97 25 ILE B C 1
ATOM 749 O O . ILE B 1 25 ? 5.824 -14.281 1.017 1 97 25 ILE B O 1
ATOM 753 N N . ASP B 1 26 ? 7.422 -15.734 0.32 1 97 26 ASP B N 1
ATOM 754 C CA . ASP B 1 26 ? 8.422 -15.188 1.229 1 97 26 ASP B CA 1
ATOM 755 C C . ASP B 1 26 ? 8.703 -13.719 0.917 1 97 26 ASP B C 1
ATOM 757 O O . ASP B 1 26 ? 8.922 -13.352 -0.241 1 97 26 ASP B O 1
ATOM 761 N N . GLY B 1 27 ? 8.727 -12.867 1.948 1 97.19 27 GLY B N 1
ATOM 762 C CA . GLY B 1 27 ? 8.953 -11.438 1.778 1 97.19 27 GLY B CA 1
ATOM 763 C C . GLY B 1 27 ? 7.672 -10.625 1.803 1 97.19 27 GLY B C 1
ATOM 764 O O . GLY B 1 27 ? 7.703 -9.414 2.012 1 97.19 27 GLY B O 1
ATOM 765 N N . VAL B 1 28 ? 6.523 -11.281 1.505 1 97.69 28 VAL B N 1
ATOM 766 C CA . VAL B 1 28 ? 5.234 -10.609 1.617 1 97.69 28 VAL B CA 1
ATOM 767 C C . VAL B 1 28 ? 4.789 -10.586 3.078 1 97.69 28 VAL B C 1
ATOM 769 O O . VAL B 1 28 ? 4.629 -11.633 3.701 1 97.69 28 VAL B O 1
ATOM 772 N N . VAL B 1 29 ? 4.629 -9.422 3.621 1 96.69 29 VAL B N 1
ATOM 773 C CA . VAL B 1 29 ? 4.309 -9.281 5.039 1 96.69 29 VAL B CA 1
ATOM 774 C C . VAL B 1 29 ? 2.797 -9.172 5.219 1 96.69 29 VAL B C 1
ATOM 776 O O . VAL B 1 29 ? 2.252 -9.617 6.23 1 96.69 29 VAL B O 1
ATOM 779 N N . ASN B 1 30 ? 2.113 -8.555 4.332 1 96.31 30 ASN B N 1
ATOM 780 C CA . ASN B 1 30 ? 0.658 -8.445 4.32 1 96.31 30 ASN B CA 1
ATOM 781 C C . ASN B 1 30 ? 0.112 -8.352 2.898 1 96.31 30 ASN B C 1
ATOM 783 O O . ASN B 1 30 ? 0.812 -7.906 1.987 1 96.31 30 ASN B O 1
ATOM 787 N N . ALA B 1 31 ? -1.089 -8.836 2.756 1 97.56 31 ALA B N 1
ATOM 788 C CA . ALA B 1 31 ? -1.847 -8.711 1.513 1 97.56 31 ALA B CA 1
ATOM 789 C C . ALA B 1 31 ? -3.34 -8.57 1.794 1 97.56 31 ALA B C 1
ATOM 791 O O . ALA B 1 31 ? -3.881 -9.258 2.666 1 97.56 31 ALA B O 1
ATOM 792 N N . HIS B 1 32 ? -3.938 -7.68 1.0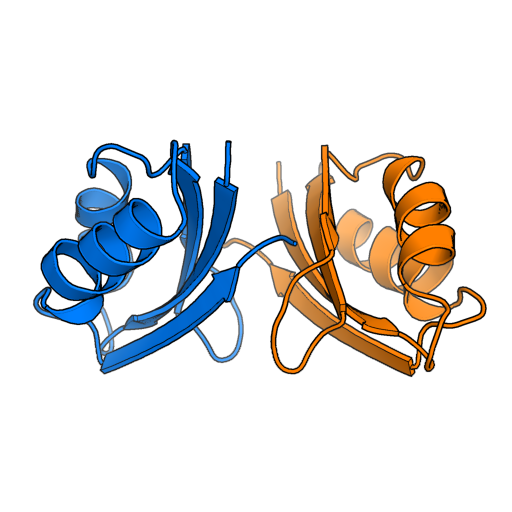87 1 98 32 HIS B N 1
ATOM 793 C CA . HIS B 1 32 ? -5.355 -7.414 1.294 1 98 32 HIS B CA 1
ATOM 794 C C . HIS B 1 32 ? -6.086 -7.25 -0.034 1 98 32 HIS B C 1
ATOM 796 O O . HIS B 1 32 ? -5.559 -6.637 -0.965 1 98 32 HIS B O 1
ATOM 802 N N . ILE B 1 33 ? -7.281 -7.824 -0.069 1 97.69 33 ILE B N 1
ATOM 803 C CA . ILE B 1 33 ? -8.195 -7.441 -1.14 1 97.69 33 ILE B CA 1
ATOM 804 C C . ILE B 1 33 ? -8.734 -6.035 -0.885 1 97.69 33 ILE B C 1
ATOM 806 O O . ILE B 1 33 ? -9.094 -5.695 0.244 1 97.69 33 ILE B O 1
ATOM 810 N N . VAL B 1 34 ? -8.703 -5.242 -1.917 1 97.38 34 VAL B N 1
ATOM 811 C CA . VAL B 1 34 ? -9.117 -3.859 -1.726 1 97.38 34 VAL B CA 1
ATOM 812 C C . VAL B 1 34 ? -10.18 -3.492 -2.76 1 97.38 34 VAL B C 1
ATOM 814 O O . VAL B 1 34 ? -10.289 -4.141 -3.803 1 97.38 34 VAL B O 1
ATOM 817 N N . ALA B 1 35 ? -10.977 -2.441 -2.379 1 93.75 35 ALA B N 1
ATOM 818 C CA . ALA B 1 35 ? -11.891 -1.819 -3.326 1 93.75 35 ALA B CA 1
ATOM 819 C C . ALA B 1 35 ? -11.211 -0.698 -4.102 1 93.75 35 ALA B C 1
ATOM 821 O O . ALA B 1 35 ? -10.414 0.062 -3.535 1 93.75 35 ALA B O 1
ATOM 822 N N . GLY B 1 36 ? -11.461 -0.542 -5.266 1 92.31 36 GLY B N 1
ATOM 823 C CA . GLY B 1 36 ? -10.859 0.485 -6.105 1 92.31 36 GLY B CA 1
ATOM 824 C C . GLY B 1 36 ? -10.5 -0.014 -7.492 1 92.31 36 GLY B C 1
ATOM 825 O O . GLY B 1 36 ? -11.188 -0.872 -8.047 1 92.31 36 GLY B O 1
ATOM 826 N N . ASP B 1 37 ? -9.461 0.566 -8.055 1 94.25 37 ASP B N 1
ATOM 827 C CA . ASP B 1 37 ? -9.109 0.245 -9.438 1 94.25 37 ASP B CA 1
ATOM 828 C C . ASP B 1 37 ? -8.125 -0.925 -9.492 1 94.25 37 ASP B C 1
ATOM 830 O O . ASP B 1 37 ? -7.766 -1.385 -10.578 1 94.25 37 ASP B O 1
ATOM 834 N N . VAL B 1 38 ? -7.625 -1.368 -8.336 1 96.81 38 VAL B N 1
ATOM 835 C CA . VAL B 1 38 ? -6.871 -2.613 -8.234 1 96.81 38 VAL B CA 1
ATOM 836 C C . VAL B 1 38 ? -7.586 -3.578 -7.297 1 96.81 38 VAL B C 1
ATOM 838 O O . VAL B 1 38 ? -8.531 -3.193 -6.605 1 96.81 38 VAL B O 1
ATOM 841 N N . ASP B 1 39 ? -7.094 -4.859 -7.312 1 97.25 39 ASP B N 1
ATOM 842 C CA . ASP B 1 39 ? -7.832 -5.891 -6.598 1 97.25 39 ASP B CA 1
ATOM 843 C C . ASP B 1 39 ? -7.129 -6.27 -5.297 1 97.25 39 ASP B C 1
ATOM 845 O O . ASP B 1 39 ? -7.773 -6.715 -4.344 1 97.25 39 ASP B O 1
ATOM 849 N N . LEU B 1 40 ? -5.789 -6.145 -5.289 1 98.06 40 LEU B N 1
ATOM 850 C CA . LEU B 1 40 ? -4.988 -6.516 -4.129 1 98.06 40 LEU B CA 1
ATOM 851 C C . LEU B 1 40 ? -3.859 -5.516 -3.902 1 98.06 40 LEU B C 1
ATOM 853 O O . LEU B 1 40 ? -3.303 -4.973 -4.859 1 98.06 40 LEU B O 1
ATOM 857 N N . ILE B 1 41 ? -3.529 -5.301 -2.715 1 98.38 41 ILE B N 1
ATOM 858 C CA . ILE B 1 41 ? -2.283 -4.637 -2.354 1 98.38 41 ILE B CA 1
ATOM 859 C C . ILE B 1 41 ? -1.478 -5.523 -1.408 1 98.38 41 ILE B C 1
ATOM 861 O O . ILE B 1 41 ? -2.008 -6.02 -0.411 1 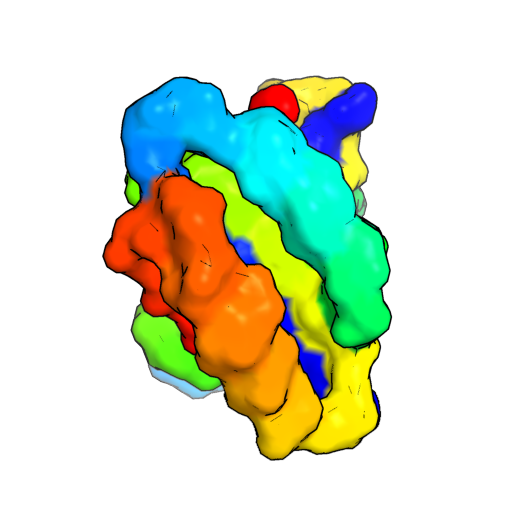98.38 41 ILE B O 1
ATOM 865 N N . ALA B 1 42 ? -0.295 -5.781 -1.736 1 98.25 42 ALA B N 1
ATOM 866 C CA . ALA B 1 42 ? 0.643 -6.539 -0.913 1 98.25 42 ALA B CA 1
ATOM 867 C C . ALA B 1 42 ? 1.79 -5.652 -0.431 1 98.25 42 ALA B C 1
ATOM 869 O O . ALA B 1 42 ? 2.367 -4.895 -1.213 1 98.25 42 ALA B O 1
ATOM 870 N N . LYS B 1 43 ? 2.072 -5.676 0.774 1 98.31 43 LYS B N 1
ATOM 871 C CA . LYS B 1 43 ? 3.287 -5.082 1.323 1 98.31 43 LYS B CA 1
ATOM 872 C C . LYS B 1 43 ? 4.426 -6.098 1.366 1 98.31 43 LYS B C 1
ATOM 874 O O . LYS B 1 43 ? 4.25 -7.215 1.859 1 98.31 43 LYS B O 1
ATOM 879 N N . VAL B 1 44 ? 5.504 -5.738 0.879 1 97.94 44 VAL B N 1
ATOM 880 C CA . VAL B 1 44 ? 6.707 -6.57 0.831 1 97.94 44 VAL B CA 1
ATOM 881 C C . VAL B 1 44 ? 7.797 -5.945 1.697 1 97.94 44 VAL B C 1
ATOM 883 O O . VAL B 1 44 ? 8 -4.73 1.671 1 97.94 44 VAL B O 1
ATOM 886 N N . ASP B 1 45 ? 8.453 -6.695 2.539 1 98 45 ASP B N 1
ATOM 887 C CA . ASP B 1 45 ? 9.609 -6.332 3.352 1 98 45 ASP B CA 1
ATOM 888 C C . ASP B 1 45 ? 10.773 -7.289 3.104 1 98 45 ASP B C 1
ATOM 890 O O . ASP B 1 45 ? 10.734 -8.445 3.521 1 98 45 ASP B O 1
ATOM 894 N N . VAL B 1 46 ? 11.75 -6.824 2.389 1 97.75 46 VAL B N 1
ATOM 895 C CA . VAL B 1 46 ? 12.844 -7.684 1.936 1 97.75 46 VAL B CA 1
ATOM 896 C C . VAL B 1 46 ? 14.18 -6.965 2.125 1 97.75 46 VAL B C 1
ATOM 898 O O . VAL B 1 46 ? 14.211 -5.812 2.562 1 97.75 46 VAL B O 1
ATO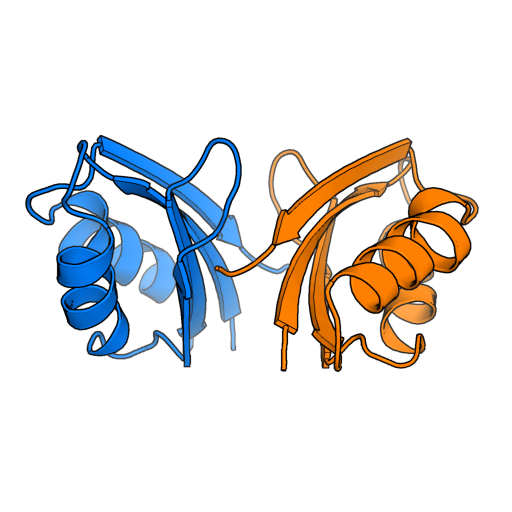M 901 N N . ASP B 1 47 ? 15.273 -7.605 1.807 1 97.38 47 ASP B N 1
ATOM 902 C CA . ASP B 1 47 ? 16.594 -7.094 2.158 1 97.38 47 ASP B CA 1
ATOM 903 C C . ASP B 1 47 ? 17.078 -6.066 1.137 1 97.38 47 ASP B C 1
ATOM 905 O O . ASP B 1 47 ? 17.734 -5.09 1.496 1 97.38 47 ASP B O 1
ATOM 909 N N . THR B 1 48 ? 16.828 -6.266 -0.168 1 96.19 48 THR B N 1
ATOM 910 C CA . THR B 1 48 ? 17.359 -5.402 -1.224 1 96.19 48 THR B CA 1
ATOM 911 C C . THR B 1 48 ? 16.266 -5.098 -2.256 1 96.19 48 THR B C 1
ATOM 913 O O . THR B 1 48 ? 15.297 -5.844 -2.389 1 96.19 48 THR B O 1
ATOM 916 N N . PRO B 1 49 ? 16.453 -3.986 -2.93 1 95.44 49 PRO B N 1
ATOM 917 C CA . PRO B 1 49 ? 15.531 -3.705 -4.027 1 95.44 49 PRO B CA 1
ATOM 918 C C . PRO B 1 49 ? 15.469 -4.836 -5.055 1 95.44 49 PRO B C 1
ATOM 920 O O . PRO B 1 49 ? 14.422 -5.059 -5.668 1 95.44 49 PRO B O 1
ATOM 923 N N . ALA B 1 50 ? 16.609 -5.477 -5.297 1 95.81 50 ALA B N 1
ATOM 924 C CA . ALA B 1 50 ? 16.641 -6.605 -6.223 1 95.81 50 ALA B CA 1
ATOM 925 C C . ALA B 1 50 ? 15.664 -7.695 -5.785 1 95.81 50 ALA B C 1
ATOM 927 O O . ALA B 1 50 ? 15.031 -8.344 -6.625 1 95.81 50 ALA B O 1
ATOM 928 N N . ASP B 1 51 ? 15.508 -7.887 -4.512 1 96.94 51 ASP B N 1
ATOM 929 C CA . ASP B 1 51 ? 14.57 -8.867 -3.977 1 96.94 51 ASP B CA 1
ATOM 930 C C . ASP B 1 51 ? 13.133 -8.5 -4.336 1 96.94 51 ASP B C 1
ATOM 932 O O . ASP B 1 51 ? 12.305 -9.383 -4.598 1 96.94 51 ASP B O 1
ATOM 936 N N . VAL B 1 52 ? 12.75 -7.195 -4.301 1 97.06 52 VAL B N 1
ATOM 937 C CA . VAL B 1 52 ? 11.422 -6.746 -4.695 1 97.06 52 VAL B CA 1
ATOM 938 C C . VAL B 1 52 ? 11.133 -7.184 -6.133 1 97.06 52 VAL B C 1
ATOM 940 O O . VAL B 1 52 ? 10.086 -7.773 -6.41 1 97.06 52 VAL B O 1
ATOM 943 N N . LYS B 1 53 ? 12.117 -6.887 -6.941 1 95.94 53 LYS B N 1
ATOM 944 C CA . LYS B 1 53 ? 11.969 -7.238 -8.352 1 95.94 53 LYS B CA 1
ATOM 945 C C . LYS B 1 53 ? 11.734 -8.734 -8.523 1 95.94 53 LYS B C 1
ATOM 947 O O . LYS B 1 53 ? 10.891 -9.141 -9.328 1 95.94 53 LYS B O 1
ATOM 952 N N . GLU B 1 54 ? 12.453 -9.523 -7.855 1 96.38 54 GLU B N 1
ATOM 953 C CA . GLU B 1 54 ? 12.328 -10.977 -7.953 1 96.38 54 GLU B CA 1
ATOM 954 C C . GLU B 1 54 ? 10.938 -11.438 -7.512 1 96.38 54 GLU B C 1
ATOM 956 O O . GLU B 1 54 ? 10.344 -12.312 -8.141 1 96.38 54 GLU B O 1
ATOM 961 N N . ILE B 1 55 ? 10.445 -10.844 -6.484 1 96.5 55 ILE B N 1
ATOM 962 C CA . ILE B 1 55 ? 9.141 -11.219 -5.949 1 96.5 55 ILE B CA 1
ATOM 963 C C . ILE B 1 55 ? 8.039 -10.773 -6.906 1 96.5 55 ILE B C 1
ATOM 965 O O . ILE B 1 55 ? 7.082 -11.508 -7.145 1 96.5 55 ILE B O 1
ATOM 969 N N . VAL B 1 56 ? 8.117 -9.531 -7.352 1 95.94 56 VAL B N 1
ATOM 970 C CA . VAL B 1 56 ? 7.09 -8.977 -8.227 1 95.94 56 VAL B CA 1
ATOM 971 C C . VAL B 1 56 ? 7.082 -9.719 -9.555 1 95.94 56 VAL B C 1
ATOM 973 O O . VAL B 1 56 ? 6.02 -10.078 -10.07 1 95.94 56 VAL B O 1
ATOM 976 N N . THR B 1 57 ? 8.211 -9.938 -10.18 1 93.38 57 THR B N 1
ATOM 977 C CA . THR B 1 57 ? 8.312 -10.531 -11.5 1 93.38 57 THR B CA 1
ATOM 978 C C . THR B 1 57 ? 7.969 -12.016 -11.453 1 93.38 57 THR B C 1
ATOM 980 O O . THR B 1 57 ? 7.172 -12.5 -12.258 1 93.38 57 THR B O 1
ATOM 983 N N . ALA B 1 58 ? 8.453 -12.766 -10.648 1 88.06 58 ALA B N 1
ATOM 984 C CA . ALA B 1 58 ? 8.32 -14.219 -10.656 1 88.06 58 ALA B CA 1
ATOM 985 C C . ALA B 1 58 ? 7.004 -14.656 -10.016 1 88.06 58 ALA B C 1
ATOM 987 O O . ALA B 1 58 ? 6.113 -15.164 -10.703 1 88.06 58 ALA B O 1
ATOM 988 N N . PRO B 1 59 ? 6.781 -14.422 -8.805 1 86.69 59 PRO B N 1
ATOM 989 C CA . PRO B 1 59 ? 5.641 -15.016 -8.102 1 86.69 59 PRO B CA 1
ATOM 990 C C . PRO B 1 59 ? 4.367 -14.18 -8.242 1 86.69 59 PRO B C 1
ATOM 992 O O . PRO B 1 59 ? 3.264 -14.727 -8.234 1 86.69 59 PRO B O 1
ATOM 995 N N . ILE B 1 60 ? 4.516 -12.883 -8.43 1 94.38 60 ILE B N 1
ATOM 996 C CA . ILE B 1 60 ? 3.291 -12.086 -8.43 1 94.38 60 ILE B CA 1
ATOM 997 C C . ILE B 1 60 ? 2.852 -11.812 -9.867 1 94.38 60 ILE B C 1
ATOM 999 O O . ILE B 1 60 ? 1.77 -12.234 -10.281 1 94.38 60 ILE B O 1
ATOM 1003 N N . GLN B 1 61 ? 3.631 -11.203 -10.625 1 93.75 61 GLN B N 1
ATOM 1004 C CA . GLN B 1 61 ? 3.258 -10.805 -11.977 1 93.75 61 GLN B CA 1
ATOM 1005 C C . GLN B 1 61 ? 3.062 -12.016 -12.883 1 93.75 61 GLN B C 1
ATOM 1007 O O . GLN B 1 61 ? 2.273 -11.977 -13.828 1 93.75 61 GLN B O 1
ATOM 1012 N N . ASN B 1 62 ? 3.705 -13.133 -12.578 1 91.62 62 ASN B N 1
ATOM 1013 C CA . ASN B 1 62 ? 3.635 -14.312 -13.438 1 91.62 62 ASN B CA 1
ATOM 1014 C C . ASN B 1 62 ? 2.547 -15.281 -12.977 1 91.62 62 ASN B C 1
ATOM 1016 O O . ASN B 1 62 ? 2.375 -16.359 -13.555 1 91.62 62 ASN B O 1
ATOM 1020 N N . ARG B 1 63 ? 1.87 -14.969 -12.047 1 91.88 63 ARG B N 1
ATOM 1021 C CA . ARG B 1 63 ? 0.814 -15.836 -11.531 1 91.88 63 ARG B CA 1
ATOM 1022 C C . ARG B 1 63 ? -0.429 -15.766 -12.414 1 91.88 63 ARG B C 1
ATOM 1024 O O . ARG B 1 63 ? -0.758 -14.703 -12.953 1 91.88 63 ARG B O 1
ATOM 1031 N N . ARG B 1 64 ? -1.074 -16.938 -12.469 1 89.06 64 ARG B N 1
ATOM 1032 C CA . ARG B 1 64 ? -2.361 -16.984 -13.156 1 89.06 64 ARG B CA 1
ATOM 1033 C C . ARG B 1 64 ? -3.371 -16.047 -12.492 1 89.06 64 ARG B C 1
ATOM 1035 O O . ARG B 1 64 ? -3.518 -16.062 -11.266 1 89.06 64 ARG B O 1
ATOM 1042 N N . GLY B 1 65 ? -3.975 -15.211 -13.25 1 93.25 65 GLY B N 1
ATOM 1043 C CA . GLY B 1 65 ? -5.02 -14.344 -12.727 1 93.25 65 GLY B CA 1
ATOM 1044 C C . GLY B 1 65 ? -4.551 -12.922 -12.492 1 93.25 65 GLY B C 1
ATOM 1045 O O . GLY B 1 65 ? -5.352 -12.047 -12.148 1 93.25 65 GLY B O 1
ATOM 1046 N N . VAL B 1 66 ? -3.229 -12.703 -12.672 1 96.19 66 VAL B N 1
ATOM 1047 C CA . VAL B 1 66 ? -2.711 -11.344 -12.547 1 96.19 66 VAL B CA 1
ATOM 1048 C C . VAL B 1 66 ? -2.789 -10.641 -13.898 1 96.19 66 VAL B C 1
ATOM 1050 O O . VAL B 1 66 ? -2.264 -11.133 -14.898 1 96.19 66 VAL B O 1
ATOM 1053 N N . GLU B 1 67 ? -3.471 -9.617 -13.953 1 95.69 67 GLU B N 1
ATOM 1054 C CA . GLU B 1 67 ? -3.6 -8.805 -15.156 1 95.69 67 GLU B CA 1
ATOM 1055 C C . GLU B 1 67 ? -2.512 -7.738 -15.219 1 95.69 67 GLU B C 1
ATOM 1057 O O . GLU B 1 67 ? -1.914 -7.516 -16.281 1 95.69 67 GLU B O 1
ATOM 1062 N N . ASP B 1 68 ? -2.188 -7.043 -14.195 1 95.5 68 ASP B N 1
ATOM 1063 C CA . ASP B 1 68 ? -1.213 -5.957 -14.125 1 95.5 68 ASP B CA 1
ATOM 1064 C C . ASP B 1 68 ? -0.759 -5.719 -12.688 1 95.5 68 ASP B C 1
ATOM 1066 O O . ASP B 1 68 ? -1.455 -6.094 -11.742 1 95.5 68 ASP B O 1
ATOM 1070 N N . THR B 1 69 ? 0.457 -5.168 -12.508 1 96.69 69 THR B N 1
ATOM 1071 C CA . THR B 1 69 ? 0.952 -4.793 -11.188 1 96.69 69 THR B CA 1
ATOM 1072 C C . THR B 1 69 ? 1.594 -3.408 -11.227 1 96.69 69 THR B C 1
ATOM 1074 O O . THR B 1 69 ? 2.168 -3.012 -12.242 1 96.69 69 THR B O 1
ATOM 1077 N N . GLU B 1 70 ? 1.385 -2.668 -10.305 1 97.12 70 GLU B N 1
ATOM 1078 C CA . GLU B 1 70 ? 2.119 -1.438 -10.023 1 97.12 70 GLU B CA 1
ATOM 1079 C C . GLU B 1 70 ? 2.879 -1.537 -8.703 1 97.12 70 GLU B C 1
ATOM 1081 O O . GLU B 1 70 ? 2.297 -1.884 -7.672 1 97.12 70 GLU B O 1
ATOM 1086 N N . THR B 1 71 ? 4.18 -1.253 -8.766 1 97.44 71 THR B N 1
ATOM 1087 C CA . THR B 1 71 ? 5.02 -1.456 -7.59 1 97.44 71 THR B CA 1
ATOM 1088 C C . THR B 1 71 ? 5.625 -0.136 -7.121 1 97.44 71 THR B C 1
ATOM 1090 O O . THR B 1 71 ? 6.152 0.632 -7.93 1 97.44 71 THR B O 1
ATOM 1093 N N . TYR B 1 72 ? 5.422 0.155 -5.895 1 97.94 72 TYR B N 1
ATOM 1094 C CA . TYR B 1 72 ? 6.059 1.292 -5.238 1 97.94 72 TYR B CA 1
ATOM 1095 C C . TYR B 1 72 ? 7.148 0.829 -4.277 1 97.94 72 TYR B C 1
ATOM 1097 O O . TYR B 1 72 ? 6.883 0.041 -3.367 1 97.94 72 TYR B O 1
ATOM 1105 N N . ILE B 1 73 ? 8.359 1.336 -4.48 1 97.75 73 ILE B N 1
ATOM 1106 C CA . ILE B 1 73 ? 9.484 0.974 -3.625 1 97.75 73 ILE B CA 1
ATOM 1107 C C . ILE B 1 73 ? 9.805 2.129 -2.678 1 97.75 73 ILE B C 1
ATOM 1109 O O . ILE B 1 73 ? 9.852 3.287 -3.096 1 97.75 73 ILE B O 1
ATOM 1113 N N . SER B 1 74 ? 9.953 1.784 -1.392 1 96.69 74 SER B N 1
ATOM 1114 C CA . SER B 1 74 ? 10.289 2.812 -0.412 1 96.69 74 SER B CA 1
ATOM 1115 C C . SER B 1 74 ? 11.703 3.34 -0.625 1 96.69 74 SER B C 1
ATOM 1117 O O . SER B 1 74 ? 12.57 2.619 -1.117 1 96.69 74 SER B O 1
ATOM 1119 N N . MET B 1 75 ? 11.797 4.527 -0.405 1 89.31 75 MET B N 1
ATOM 1120 C CA . MET B 1 75 ? 13.117 5.129 -0.553 1 89.31 75 MET B CA 1
ATOM 1121 C C . MET B 1 75 ? 13.586 5.746 0.762 1 89.31 75 MET B C 1
ATOM 1123 O O . MET B 1 75 ? 12.766 6.102 1.612 1 89.31 75 MET B O 1
#

Organism: Halobacterium salinarum (strain ATCC 700922 / JCM 11081 / NRC-1) (NCBI:txid64091)

Solvent-accessible surface area (backbone atoms only — not comparable to full-atom values): 7935 Å² total; per-residue (Å²): 114,34,45,32,41,38,38,30,27,46,36,90,92,32,49,68,64,46,48,60,56,53,55,66,38,88,43,40,75,46,65,40,44,31,50,71,95,40,34,32,41,31,37,31,55,35,73,40,69,68,51,51,52,52,46,45,53,54,69,45,58,61,32,88,48,45,72,49,73,48,74,35,41,48,106,117,32,45,32,41,38,37,29,28,46,36,89,91,32,50,68,61,45,48,60,57,53,54,68,40,90,44,39,76,45,65,42,44,31,49,71,94,41,34,32,42,31,36,32,54,36,73,41,68,69,52,51,51,51,45,45,54,55,67,47,60,61,32,88,48,44,70,48,73,47,73,33,42,48,106

pLDDT: mean 95.55, std 2.8, range [86.69, 98.44]

Nearest PDB structures (foldseek):
  2djw-assembly1_F  TM=9.753E-01  e=2.806E-08  Thermus thermophilus HB8
  2e1a-assembly1_B  TM=9.550E-01  e=1.744E-08  Pyrococcus horikoshii OT3
  2cvi-assembly1_B  TM=9.378E-01  e=3.683E-08  Pyrococcus horikoshii OT3
  2zbc-assembly1_C-2  TM=9.628E-01  e=9.536E-08  Sulfurisphaera tokodaii str. 7
  7fby-assembly1_A  TM=9.358E-01  e=1.547E-06  Pyrococcus horikoshii OT3

Radius of gyration: 14.81 Å; Cα contacts (8 Å, |Δi|>4): 332; chains: 2; bounding box: 33×39×30 Å